Protein AF-A0A5R8QH37-F1 (afdb_monomer)

Secondary structure (DSSP, 8-state):
-HHHHHHHHHHHHHHTTSS-----------------PPPPSSEEHHHHS-SHHHHHHHHHHHTS-TTSEE-HHHHTT--EEE-TTS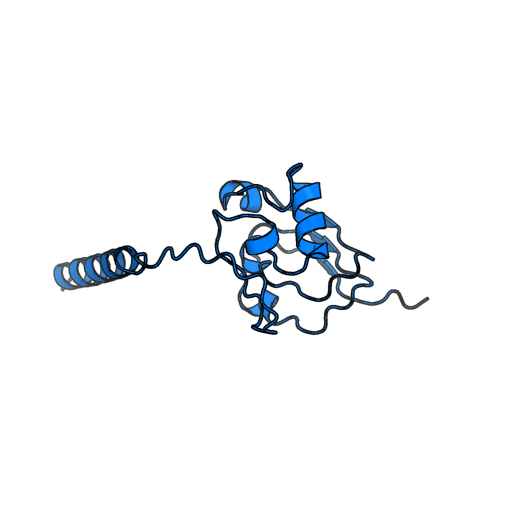-----TTGGG-TT-SEEE-TT------GGGTS---SS--EEE------

Sequence (134 aa):
MMKLFKLLFSIALFAFMIGSTVFIQENRTDIVHAASTSTPPPAAVNEIFPDPNLAAVIAGTLGVSIIDVVTQTQLDGLTDLGASYSNIGSIDGIEYLPNLAYFYLNDNQISDISPLASTSFSNLSYLGFGKATV

pLDDT: mean 78.58, std 20.53, range [40.47, 98.12]

Nearest PDB structures (foldseek):
  4psj-assembly1_A  TM=9.248E-01  e=7.306E-08  synthetic construct
  4r6f-assembly1_A  TM=8.883E-01  e=5.630E-08  synthetic construct
  3bz5-assembly1_A  TM=8.240E-01  e=9.447E-05  unclassified
  4ezg-assembly1_B  TM=9.014E-01  e=1.812E-04  Listeria monocytogenes ATCC 19115
  4l3a-assembly2_B  TM=9.039E-01  e=2.510E-04  Listeria monocytogenes EGD-e

Solvent-accessible surface area (backbone atoms only — not comparable to full-atom values): 7806 Å² total; per-residue (Å²): 116,78,67,60,56,55,50,54,55,52,50,59,58,50,60,68,69,67,73,75,84,75,86,72,90,70,93,70,96,66,97,64,94,59,80,71,65,49,40,77,64,71,33,28,34,44,44,24,19,48,32,68,46,46,9,47,51,52,18,59,73,72,73,52,54,42,76,42,71,44,44,53,74,62,36,52,68,38,38,68,46,84,48,52,68,47,70,29,51,50,53,51,41,53,59,59,38,49,42,30,25,36,40,36,40,28,46,41,58,61,79,65,64,66,51,62,74,80,40,78,55,85,48,55,75,45,78,42,81,47,71,85,81,129

Organism: NCBI:txid2579976

Structure (mmCIF, N/CA/C/O backbone):
data_AF-A0A5R8QH37-F1
#
_entry.id   AF-A0A5R8QH37-F1
#
loop_
_atom_site.group_PDB
_atom_site.id
_atom_site.type_symbol
_atom_site.label_atom_id
_atom_site.label_alt_id
_atom_site.label_comp_id
_atom_site.label_asym_id
_atom_site.label_entity_id
_atom_site.label_seq_id
_atom_site.pdbx_PDB_ins_code
_atom_site.Cartn_x
_atom_site.Cartn_y
_atom_site.Cartn_z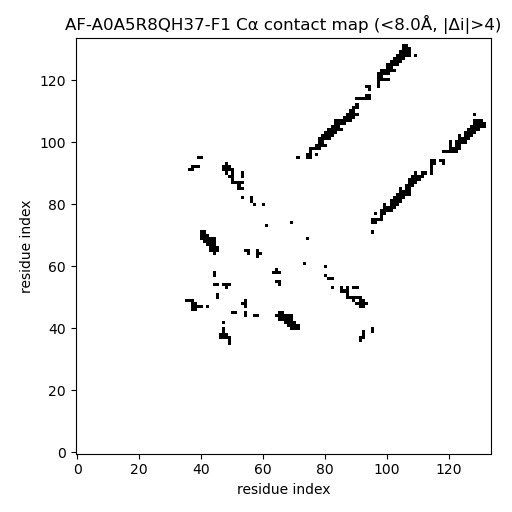
_atom_site.occupancy
_atom_site.B_iso_or_equiv
_atom_site.auth_seq_id
_atom_site.auth_comp_id
_atom_site.auth_asym_id
_atom_site.auth_atom_id
_atom_site.pdbx_PDB_model_num
ATOM 1 N N . MET A 1 1 ? -8.190 16.022 41.511 1.00 55.31 1 MET A N 1
ATOM 2 C CA . MET A 1 1 ? -7.197 15.661 40.471 1.00 55.31 1 MET A CA 1
ATOM 3 C C . MET A 1 1 ? -7.813 15.010 39.226 1.00 55.31 1 MET A C 1
ATOM 5 O O . MET A 1 1 ? -7.472 15.437 38.136 1.00 55.31 1 MET A O 1
ATOM 9 N N . MET A 1 2 ? -8.781 14.085 39.328 1.00 56.94 2 MET A N 1
ATOM 10 C CA . MET A 1 2 ? -9.381 13.408 38.149 1.00 56.94 2 MET A CA 1
ATOM 11 C C . MET A 1 2 ? -10.211 14.289 37.184 1.00 56.94 2 MET A C 1
ATOM 13 O O . MET A 1 2 ? -10.459 13.879 36.055 1.00 56.94 2 MET A O 1
ATOM 17 N N . LYS A 1 3 ? -10.660 15.488 37.590 1.00 48.69 3 LYS A N 1
ATOM 18 C CA . LYS A 1 3 ? -11.443 16.395 36.719 1.00 48.69 3 LYS A CA 1
ATOM 19 C C . LYS A 1 3 ? -10.572 17.216 35.755 1.00 48.69 3 LYS A C 1
ATOM 21 O O . LYS A 1 3 ? -11.010 17.502 34.648 1.00 48.69 3 LYS A O 1
ATOM 26 N N . LEU A 1 4 ? -9.335 17.532 36.147 1.00 48.25 4 LEU A N 1
ATOM 27 C CA . LEU A 1 4 ? -8.389 18.302 35.328 1.00 48.25 4 LEU A CA 1
ATOM 28 C C . LEU A 1 4 ? -7.847 17.464 34.157 1.00 48.25 4 LEU A C 1
ATOM 30 O O . LEU A 1 4 ? -7.696 17.969 33.051 1.00 48.25 4 LEU A O 1
ATOM 34 N N . PHE A 1 5 ? -7.653 16.159 34.382 1.00 51.72 5 PHE A N 1
ATOM 35 C CA . PHE A 1 5 ? -7.181 15.223 33.357 1.00 51.72 5 PHE A CA 1
ATOM 36 C C . PHE A 1 5 ? -8.217 15.004 32.242 1.00 51.72 5 PHE A C 1
ATOM 38 O O . PHE A 1 5 ? -7.857 14.942 31.075 1.00 51.72 5 PHE A O 1
ATOM 45 N N . LYS A 1 6 ? -9.517 14.979 32.578 1.00 44.69 6 LYS A N 1
ATOM 46 C CA . LYS A 1 6 ? -10.606 14.886 31.586 1.00 44.69 6 LYS A CA 1
ATOM 47 C C . LYS A 1 6 ? -10.741 16.152 30.732 1.00 44.69 6 LYS A C 1
ATOM 49 O O . LYS A 1 6 ? -11.075 16.053 29.558 1.00 44.69 6 LYS A O 1
ATOM 54 N N . LEU A 1 7 ? -10.453 17.323 31.305 1.00 43.31 7 LEU A N 1
ATOM 55 C CA . LEU A 1 7 ? -10.486 18.598 30.586 1.00 43.31 7 LEU A CA 1
ATOM 56 C C . LEU A 1 7 ? -9.298 18.733 29.619 1.00 43.31 7 LEU A C 1
ATOM 58 O O . LEU A 1 7 ? -9.495 19.108 28.470 1.00 43.31 7 LEU A O 1
ATOM 62 N N . LEU A 1 8 ? -8.091 18.349 30.051 1.00 51.81 8 LEU A N 1
ATOM 63 C CA . LEU A 1 8 ? -6.900 18.310 29.190 1.00 51.81 8 LEU A CA 1
ATOM 64 C C . LEU A 1 8 ? -7.060 17.308 28.037 1.00 51.81 8 LEU A C 1
ATOM 66 O O . LEU A 1 8 ? -6.728 17.631 26.900 1.00 51.81 8 LEU A O 1
ATOM 70 N N . PHE A 1 9 ? -7.647 16.136 28.306 1.00 53.91 9 PHE A N 1
ATOM 71 C CA . PHE A 1 9 ? -7.926 15.138 27.270 1.00 53.91 9 PHE A CA 1
ATOM 72 C C . PHE A 1 9 ? -8.996 15.616 26.269 1.00 53.91 9 PHE A C 1
ATOM 74 O O . PHE A 1 9 ? -8.904 15.332 25.081 1.00 53.91 9 PHE A O 1
ATOM 81 N N . SER A 1 10 ? -9.976 16.408 26.722 1.00 53.38 10 SER A N 1
ATOM 82 C CA . SER A 1 10 ? -11.009 16.991 25.853 1.00 53.38 10 SER A CA 1
ATOM 83 C C . SER A 1 10 ? -10.492 18.144 24.987 1.00 53.38 10 SER A C 1
ATOM 85 O O . SER A 1 10 ? -10.957 18.305 23.863 1.00 53.38 10 SER A O 1
ATOM 87 N N . ILE A 1 11 ? -9.545 18.946 25.487 1.00 53.12 11 ILE A N 1
ATOM 88 C CA . ILE A 1 11 ? -8.922 20.037 24.719 1.00 53.12 11 ILE A CA 1
ATOM 89 C C . ILE A 1 11 ? -7.983 19.464 23.647 1.00 53.12 11 ILE A C 1
ATOM 91 O O . ILE A 1 11 ? -7.989 19.949 22.518 1.00 53.12 11 ILE A O 1
ATOM 95 N N . ALA A 1 12 ? -7.250 18.387 23.957 1.00 49.28 12 ALA A N 1
ATOM 96 C CA . ALA A 1 12 ? -6.430 17.672 22.975 1.00 49.28 12 ALA A CA 1
ATOM 97 C C . ALA A 1 12 ? -7.274 17.066 21.836 1.00 49.28 12 ALA A C 1
ATOM 99 O O . ALA A 1 12 ? -6.864 17.107 20.680 1.00 49.28 12 ALA A O 1
ATOM 100 N N . LEU A 1 13 ? -8.487 16.587 22.140 1.00 51.84 13 LEU A N 1
ATOM 101 C CA . LEU A 1 13 ? -9.415 16.063 21.132 1.00 51.84 13 LEU A CA 1
ATOM 102 C C . LEU A 1 13 ? -10.010 17.168 20.236 1.00 51.84 13 LEU A C 1
ATOM 104 O O . LEU A 1 13 ? -10.320 16.922 19.074 1.00 51.84 13 LEU A O 1
ATOM 108 N N . PHE A 1 14 ? -10.146 18.394 20.752 1.00 48.41 14 PHE A N 1
ATOM 109 C CA . PHE A 1 14 ? -10.684 19.532 19.997 1.00 48.41 14 PHE A CA 1
ATOM 110 C C . PHE A 1 14 ? -9.616 20.229 19.136 1.00 48.41 14 PHE A C 1
ATOM 112 O O . PHE A 1 14 ? -9.927 20.718 18.053 1.00 48.41 14 PHE A O 1
ATOM 119 N N . ALA A 1 15 ? -8.344 20.201 19.550 1.00 47.03 15 ALA A N 1
ATOM 120 C CA . ALA A 1 15 ? -7.221 20.667 18.729 1.00 47.03 15 ALA A CA 1
ATOM 121 C C . ALA A 1 15 ? -7.003 19.809 17.467 1.00 47.03 15 ALA A C 1
ATOM 123 O O . ALA A 1 15 ? -6.467 20.303 16.479 1.00 47.03 15 ALA A O 1
ATOM 124 N N . PHE A 1 16 ? -7.483 18.561 17.467 1.00 49.97 16 PHE A N 1
ATOM 125 C CA . PHE A 1 16 ? -7.472 17.692 16.289 1.00 49.97 16 PHE A CA 1
ATOM 126 C C . PHE A 1 16 ? -8.563 18.058 15.260 1.00 49.97 16 PHE A C 1
ATOM 128 O O . PHE A 1 16 ? -8.420 17.756 14.083 1.00 49.97 16 PHE A O 1
ATOM 135 N N . MET A 1 17 ? -9.624 18.766 15.673 1.00 46.56 17 MET A N 1
ATOM 136 C CA . MET A 1 17 ? -10.761 19.127 14.808 1.00 46.56 17 MET A CA 1
ATOM 137 C C . MET A 1 17 ? -10.646 20.511 14.145 1.00 46.56 17 MET A C 1
ATOM 139 O O . MET A 1 17 ? -11.419 20.819 13.243 1.00 46.56 17 MET A O 1
ATOM 143 N N . ILE A 1 18 ? -9.700 21.361 14.567 1.00 52.38 18 ILE A N 1
ATOM 144 C CA . ILE A 1 18 ? -9.508 22.717 14.002 1.00 52.38 18 ILE A CA 1
ATOM 145 C C . ILE A 1 18 ? -8.332 22.757 13.000 1.00 52.38 18 ILE A C 1
ATOM 147 O O . ILE A 1 18 ? -8.161 23.730 12.273 1.00 52.38 18 ILE A O 1
ATOM 151 N N . GLY A 1 19 ? -7.555 21.676 12.878 1.00 44.53 19 GLY A N 1
ATOM 152 C CA . GLY A 1 19 ? -6.461 21.567 11.903 1.00 44.53 19 GLY A CA 1
ATOM 153 C C . GLY A 1 19 ? -6.890 21.335 10.446 1.00 44.53 19 GLY A C 1
ATOM 154 O O . GLY A 1 19 ? -6.026 21.207 9.586 1.00 44.53 19 GLY A O 1
ATOM 155 N N . SER A 1 20 ? -8.192 21.273 10.147 1.00 48.78 20 SER A N 1
ATOM 156 C CA . SER A 1 20 ? -8.715 20.834 8.840 1.00 48.78 20 SER A CA 1
ATOM 157 C C . SER A 1 20 ? -9.331 21.952 7.994 1.00 48.78 20 SER A C 1
ATOM 159 O O . SER A 1 20 ? -10.250 21.701 7.219 1.00 48.78 20 SER A O 1
ATOM 161 N N . THR A 1 21 ? -8.858 23.194 8.102 1.00 44.56 21 THR A N 1
ATOM 162 C CA . THR A 1 21 ? -9.232 24.240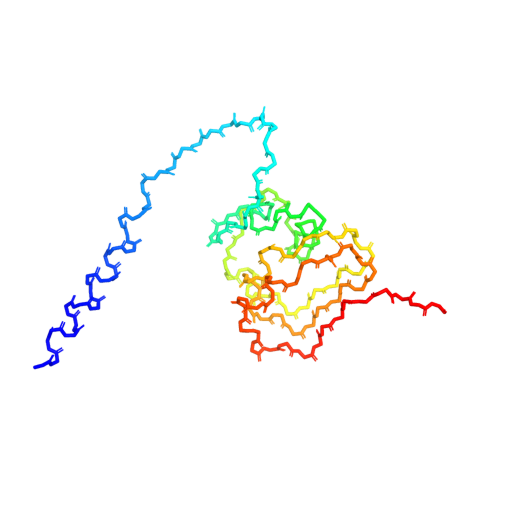 7.133 1.00 44.56 21 THR A CA 1
ATOM 163 C C . THR A 1 21 ? -8.051 24.663 6.280 1.00 44.56 21 THR A C 1
ATOM 165 O O . THR A 1 21 ? -7.610 25.799 6.396 1.00 44.56 21 THR A O 1
ATOM 168 N N . VAL A 1 22 ? -7.583 23.772 5.401 1.00 44.44 22 VAL A N 1
ATOM 169 C CA . VAL A 1 22 ? -7.018 24.136 4.088 1.00 44.44 22 VAL A CA 1
ATOM 170 C C . VAL A 1 22 ? -7.274 22.976 3.109 1.00 44.44 22 VAL A C 1
ATOM 172 O O . VAL A 1 22 ? -6.380 22.204 2.792 1.00 44.44 22 VAL A O 1
ATOM 175 N N . PHE A 1 23 ? -8.508 22.841 2.614 1.00 47.00 23 PHE A N 1
ATOM 176 C CA . PHE A 1 23 ? -8.727 22.198 1.314 1.00 47.00 23 PHE A CA 1
ATOM 177 C C . PHE A 1 23 ? -8.507 23.269 0.247 1.00 47.00 23 PHE A C 1
ATOM 179 O O . PHE A 1 23 ? -9.432 23.986 -0.134 1.00 47.00 23 PHE A O 1
ATOM 186 N N . ILE A 1 24 ? -7.259 23.423 -0.191 1.00 46.34 24 ILE A N 1
ATOM 187 C CA . ILE A 1 24 ? -6.960 24.096 -1.453 1.00 46.34 24 ILE A CA 1
ATOM 188 C C . ILE A 1 24 ? -6.809 22.982 -2.483 1.00 46.34 24 ILE A C 1
ATOM 190 O O . ILE A 1 24 ? -5.774 22.328 -2.570 1.00 46.34 24 ILE A O 1
ATOM 194 N N . GLN A 1 25 ? -7.877 22.763 -3.248 1.00 45.94 25 GLN A N 1
ATOM 195 C CA . GLN A 1 25 ? -7.802 22.101 -4.544 1.00 45.94 25 GLN A CA 1
ATOM 196 C C . GLN A 1 25 ? -6.972 23.011 -5.462 1.00 45.94 25 GLN A C 1
ATOM 198 O O . GLN A 1 25 ? -7.510 23.926 -6.083 1.00 45.94 25 GLN A O 1
ATOM 203 N N . GLU A 1 26 ? -5.663 22.788 -5.538 1.00 40.47 26 GLU A N 1
ATOM 204 C CA . GLU A 1 26 ? -4.818 23.375 -6.576 1.00 40.47 26 GLU A CA 1
ATOM 205 C C . GLU A 1 26 ? -4.364 22.279 -7.533 1.00 40.47 26 GLU A C 1
ATOM 207 O O . GLU A 1 26 ? -3.479 21.476 -7.251 1.00 40.47 26 GLU A O 1
ATOM 212 N N . ASN A 1 27 ? -5.000 22.273 -8.701 1.00 49.00 27 ASN A N 1
ATOM 213 C CA . ASN A 1 27 ? -4.568 21.552 -9.885 1.00 49.00 27 ASN A CA 1
ATOM 214 C C . ASN A 1 27 ? -3.203 22.102 -10.346 1.00 49.00 27 ASN A C 1
ATOM 216 O O . ASN A 1 27 ? -3.155 23.003 -11.183 1.00 49.00 27 ASN A O 1
ATOM 220 N N . ARG A 1 28 ? -2.101 21.596 -9.779 1.00 56.00 28 ARG A N 1
ATOM 221 C CA . ARG A 1 28 ? -0.736 21.915 -10.216 1.00 56.00 28 ARG A CA 1
ATOM 222 C C . ARG A 1 28 ? -0.129 20.753 -10.987 1.00 56.00 28 ARG A C 1
ATOM 224 O O . ARG A 1 28 ? 0.487 19.856 -10.424 1.00 56.00 28 ARG A O 1
ATOM 231 N N . THR A 1 29 ? -0.232 20.823 -12.307 1.00 43.06 29 THR A N 1
ATOM 232 C CA . THR A 1 29 ? 0.770 20.232 -13.195 1.00 43.06 29 THR A CA 1
ATOM 233 C C . THR A 1 29 ? 1.999 21.142 -13.203 1.00 43.06 29 THR A C 1
ATOM 235 O O . THR A 1 29 ? 2.180 21.880 -14.159 1.00 43.06 29 THR A O 1
ATOM 238 N N . ASP A 1 30 ? 2.806 21.131 -12.140 1.00 45.75 30 ASP A N 1
ATOM 239 C CA . ASP A 1 30 ? 4.094 21.835 -12.101 1.00 45.75 30 ASP A CA 1
ATOM 240 C C . ASP A 1 30 ? 5.112 21.055 -11.250 1.00 45.75 30 ASP A C 1
ATOM 242 O O . ASP A 1 30 ? 5.101 21.077 -10.023 1.00 45.75 30 ASP A O 1
ATOM 246 N N . ILE A 1 31 ? 5.988 20.345 -11.962 1.00 57.56 31 ILE A N 1
ATOM 247 C CA . ILE A 1 31 ? 7.371 19.954 -11.642 1.00 57.56 31 ILE A CA 1
ATOM 248 C C . ILE A 1 31 ? 8.017 20.563 -10.378 1.00 57.56 31 ILE A C 1
ATOM 250 O O . ILE A 1 31 ? 8.885 21.428 -10.452 1.00 57.56 31 ILE A O 1
ATOM 254 N N . VAL A 1 32 ? 7.739 20.006 -9.204 1.00 41.81 32 VAL A N 1
ATOM 255 C CA . VAL A 1 32 ? 8.695 20.049 -8.093 1.00 41.81 32 VAL A CA 1
ATOM 256 C C . VAL A 1 32 ? 8.824 18.667 -7.491 1.00 41.81 32 VAL A C 1
ATOM 258 O O . VAL A 1 32 ? 7.845 18.017 -7.149 1.00 41.81 32 VAL A O 1
ATOM 261 N N . HIS A 1 33 ? 10.075 18.244 -7.358 1.00 43.19 33 HIS A N 1
ATOM 262 C CA . HIS A 1 33 ? 10.541 17.084 -6.609 1.00 43.19 33 HIS A CA 1
ATOM 263 C C . HIS A 1 33 ? 10.330 17.312 -5.095 1.00 43.19 33 HIS A C 1
ATOM 265 O O . HIS A 1 33 ? 11.255 17.197 -4.295 1.00 43.19 33 HIS A O 1
ATOM 271 N N . ALA A 1 34 ? 9.129 17.749 -4.706 1.00 41.56 34 ALA A N 1
ATOM 272 C CA . ALA A 1 34 ? 8.659 17.672 -3.339 1.00 41.56 34 ALA A CA 1
ATOM 273 C C . ALA A 1 34 ? 8.438 16.185 -3.075 1.00 41.56 34 ALA A C 1
ATOM 275 O O . ALA A 1 34 ? 7.792 15.526 -3.886 1.00 41.56 34 ALA A O 1
ATOM 276 N N . ALA A 1 35 ? 9.031 15.654 -2.006 1.00 45.34 35 ALA A N 1
ATOM 277 C CA . ALA A 1 35 ? 8.774 14.290 -1.572 1.00 45.34 35 ALA A CA 1
ATOM 278 C C . ALA A 1 35 ? 7.257 14.078 -1.576 1.00 45.34 35 ALA A C 1
ATOM 280 O O . ALA A 1 35 ? 6.542 14.772 -0.852 1.00 45.34 35 ALA A O 1
ATOM 281 N N . SER A 1 36 ? 6.770 13.219 -2.469 1.00 60.38 36 SER A N 1
ATOM 282 C CA . SER A 1 36 ? 5.364 12.858 -2.539 1.00 60.38 36 SER A CA 1
ATOM 283 C C . SER A 1 36 ? 5.079 12.077 -1.266 1.00 60.38 36 SER A C 1
ATOM 285 O O . SER A 1 36 ? 5.332 10.883 -1.202 1.00 60.38 36 SER A O 1
ATOM 287 N N . THR A 1 37 ? 4.703 12.776 -0.202 1.00 80.06 37 THR A N 1
ATOM 288 C CA . THR A 1 37 ? 4.420 12.165 1.093 1.00 80.06 37 THR A CA 1
ATOM 289 C C . THR A 1 37 ? 3.086 11.443 1.025 1.00 80.06 37 THR A C 1
ATOM 291 O O . THR A 1 37 ? 2.154 11.941 0.390 1.00 80.06 37 THR A O 1
ATOM 294 N N . SER A 1 38 ? 2.982 10.304 1.706 1.00 87.88 38 SER A N 1
ATOM 295 C CA . SER A 1 38 ? 1.728 9.567 1.837 1.00 87.88 38 SER A CA 1
ATOM 296 C C . SER A 1 38 ? 0.632 10.447 2.458 1.00 87.88 38 SER A C 1
ATOM 298 O O . SER A 1 38 ? 0.870 11.230 3.382 1.00 87.88 38 SER A O 1
ATOM 300 N N . THR A 1 39 ? -0.589 10.331 1.940 1.00 92.56 39 THR A N 1
ATOM 301 C CA . THR A 1 39 ? -1.781 10.992 2.490 1.00 92.56 39 THR A CA 1
ATOM 302 C C . THR A 1 39 ? -2.574 9.993 3.339 1.00 92.56 39 THR A C 1
ATOM 304 O O . THR A 1 39 ? -2.826 8.885 2.867 1.00 92.56 39 THR A O 1
ATOM 307 N N . PRO A 1 40 ? -3.004 10.337 4.569 1.00 94.94 40 PRO A N 1
ATOM 308 C CA . PRO A 1 40 ? -3.813 9.430 5.377 1.00 94.94 40 PRO A CA 1
ATOM 309 C C . PRO A 1 40 ? -5.171 9.110 4.724 1.00 94.94 40 PRO A C 1
ATOM 311 O O . PRO A 1 40 ? -5.826 10.024 4.216 1.00 94.94 40 PRO A O 1
ATOM 314 N N . PRO A 1 41 ? -5.656 7.855 4.784 1.00 94.00 41 PRO A N 1
ATOM 315 C CA . PRO A 1 41 ? -7.000 7.512 4.336 1.00 94.00 41 PRO A CA 1
ATOM 316 C C . PRO A 1 41 ? -8.082 8.174 5.223 1.00 94.00 41 PRO A C 1
ATOM 318 O O . PRO A 1 41 ? -7.887 8.320 6.434 1.00 94.00 41 PRO A O 1
ATOM 321 N N . PRO A 1 42 ? -9.267 8.511 4.674 1.00 97.69 42 PRO A N 1
ATOM 322 C CA . PRO A 1 42 ? -9.704 8.212 3.314 1.00 97.69 42 PRO A CA 1
ATOM 323 C C . PRO A 1 42 ? -9.147 9.188 2.269 1.00 97.69 42 PRO A C 1
ATOM 325 O O . PRO A 1 42 ? -9.310 10.398 2.399 1.00 97.69 42 PRO A O 1
ATOM 328 N N . ALA A 1 43 ? -8.542 8.642 1.216 1.00 95.94 43 ALA A N 1
ATOM 329 C CA . ALA A 1 43 ? -7.941 9.375 0.098 1.00 95.94 43 ALA A CA 1
ATOM 330 C C . ALA A 1 43 ? -7.823 8.450 -1.129 1.00 95.94 43 ALA A C 1
ATOM 332 O O . ALA A 1 43 ? -8.129 7.254 -1.027 1.00 95.94 43 ALA A O 1
ATOM 333 N N . ALA A 1 44 ? -7.429 8.982 -2.289 1.00 97.38 44 ALA A N 1
ATOM 334 C CA . ALA A 1 44 ? -7.201 8.147 -3.468 1.00 97.38 44 ALA A CA 1
ATOM 335 C C . ALA A 1 44 ? -5.999 7.211 -3.259 1.00 97.38 44 ALA A C 1
ATOM 337 O O . ALA A 1 44 ? -5.043 7.560 -2.565 1.00 97.38 44 ALA A O 1
ATOM 338 N N . VAL A 1 45 ? -6.009 6.020 -3.866 1.00 96.88 45 VAL A N 1
ATOM 339 C CA . VAL A 1 45 ? -4.917 5.041 -3.686 1.00 96.88 45 VAL A CA 1
ATOM 340 C C . VAL A 1 45 ? -3.547 5.637 -4.049 1.00 96.88 45 VAL A C 1
ATOM 342 O O . VAL A 1 45 ? -2.590 5.434 -3.313 1.00 96.88 45 VAL A O 1
ATOM 345 N N . ASN A 1 46 ? -3.440 6.412 -5.130 1.00 96.44 46 ASN A N 1
ATOM 346 C CA . ASN A 1 46 ? -2.192 7.069 -5.542 1.00 96.44 46 ASN A CA 1
ATOM 347 C C . ASN A 1 46 ? -1.763 8.257 -4.657 1.00 96.44 46 ASN A C 1
ATOM 349 O O . ASN A 1 46 ? -0.638 8.732 -4.787 1.00 96.44 46 ASN A O 1
ATOM 353 N N . GLU A 1 47 ? -2.640 8.752 -3.785 1.00 96.06 47 GLU A N 1
ATOM 354 C CA . GLU A 1 47 ? -2.309 9.762 -2.773 1.00 96.06 47 GLU A CA 1
ATOM 355 C C . GLU A 1 47 ? -1.829 9.097 -1.478 1.00 96.06 47 GLU A C 1
ATOM 357 O O . GLU A 1 47 ? -0.940 9.616 -0.803 1.00 96.06 47 GLU A O 1
ATOM 362 N N . ILE A 1 48 ? -2.401 7.935 -1.137 1.00 95.94 48 ILE A N 1
ATOM 363 C CA . ILE A 1 48 ? -2.000 7.130 0.026 1.00 95.94 48 ILE A CA 1
ATOM 364 C C . ILE A 1 48 ? -0.661 6.436 -0.239 1.00 95.94 48 ILE A C 1
ATOM 366 O O . ILE A 1 48 ? 0.196 6.424 0.640 1.00 95.94 48 ILE A O 1
ATOM 370 N N . PHE A 1 49 ? -0.472 5.904 -1.450 1.00 96.50 49 PHE A N 1
ATOM 371 C CA . PHE A 1 49 ? 0.732 5.210 -1.909 1.00 96.50 49 PHE A CA 1
ATOM 372 C C . PHE A 1 49 ? 1.338 5.986 -3.090 1.00 96.50 49 PHE A C 1
ATOM 374 O O . PHE A 1 49 ? 0.946 5.765 -4.235 1.00 96.50 49 PHE A O 1
ATOM 381 N N . PRO A 1 50 ? 2.272 6.919 -2.850 1.00 95.75 50 PRO A N 1
ATOM 382 C CA . PRO A 1 50 ? 2.764 7.818 -3.896 1.00 95.75 50 PRO A CA 1
ATOM 383 C C . PRO A 1 50 ? 3.652 7.145 -4.952 1.00 95.75 50 PRO A C 1
ATOM 385 O O . PRO A 1 50 ? 3.816 7.680 -6.051 1.00 95.75 50 PRO A O 1
ATOM 388 N N . ASP A 1 51 ? 4.228 5.975 -4.647 1.00 96.19 51 ASP A N 1
ATOM 389 C CA . ASP A 1 51 ? 4.894 5.146 -5.651 1.00 96.19 51 ASP A CA 1
ATOM 390 C C . ASP A 1 51 ? 3.835 4.549 -6.599 1.00 96.19 51 ASP A C 1
ATOM 392 O O . ASP A 1 51 ? 2.966 3.793 -6.154 1.00 96.19 51 ASP A O 1
ATOM 396 N N . PRO A 1 52 ? 3.877 4.853 -7.909 1.00 96.19 52 PRO A N 1
ATOM 397 C CA . PRO A 1 52 ? 2.830 4.442 -8.840 1.00 96.19 52 PRO A CA 1
ATOM 398 C C . PRO A 1 52 ? 2.729 2.920 -8.997 1.00 96.19 52 PRO A C 1
ATOM 400 O O . PRO A 1 52 ? 1.647 2.412 -9.294 1.00 96.19 52 PRO A O 1
ATOM 403 N N . ASN A 1 53 ? 3.827 2.186 -8.793 1.00 97.56 53 ASN A N 1
ATOM 404 C CA . ASN A 1 53 ? 3.817 0.731 -8.870 1.00 97.56 53 ASN A CA 1
ATOM 405 C C . ASN A 1 53 ? 3.216 0.132 -7.598 1.00 97.56 53 ASN A C 1
ATOM 407 O O . ASN A 1 53 ? 2.400 -0.782 -7.691 1.00 97.56 53 ASN A O 1
ATOM 411 N N . LEU A 1 54 ? 3.536 0.682 -6.422 1.00 96.75 54 LEU A N 1
ATOM 412 C CA . LEU A 1 54 ? 2.876 0.286 -5.177 1.00 96.75 54 LEU A CA 1
ATOM 413 C C . LEU A 1 54 ? 1.374 0.592 -5.227 1.00 96.75 54 LEU A C 1
ATOM 415 O O . LEU A 1 54 ? 0.568 -0.291 -4.935 1.00 96.75 54 LEU A O 1
ATOM 419 N N . ALA A 1 55 ? 0.987 1.790 -5.677 1.00 97.88 55 ALA A N 1
ATOM 420 C CA . ALA A 1 55 ? -0.414 2.162 -5.863 1.00 97.88 55 ALA A CA 1
ATOM 421 C C . ALA A 1 55 ? -1.145 1.180 -6.783 1.00 97.88 55 ALA A C 1
ATOM 423 O O . ALA A 1 55 ? -2.249 0.741 -6.465 1.00 97.88 55 ALA A O 1
ATOM 424 N N . ALA A 1 56 ? -0.526 0.800 -7.906 1.00 98.00 56 ALA A N 1
ATOM 425 C CA . ALA A 1 56 ? -1.101 -0.161 -8.840 1.00 98.00 56 ALA A CA 1
ATOM 426 C C . ALA A 1 56 ? -1.285 -1.551 -8.210 1.00 98.00 56 ALA A C 1
ATOM 428 O O . ALA A 1 56 ? -2.330 -2.172 -8.408 1.00 98.00 56 ALA A O 1
ATOM 429 N N . VAL A 1 57 ? -0.313 -2.027 -7.421 1.00 97.88 57 VAL A N 1
ATOM 430 C CA . VAL A 1 57 ? -0.430 -3.306 -6.704 1.00 97.88 57 VAL A CA 1
ATOM 431 C C . VAL A 1 57 ? -1.561 -3.253 -5.671 1.00 97.88 57 VAL A C 1
ATOM 433 O O . VAL A 1 57 ? -2.384 -4.170 -5.622 1.00 97.88 57 VAL A O 1
ATOM 436 N N . ILE A 1 58 ? -1.654 -2.184 -4.875 1.00 98.00 58 ILE A N 1
ATOM 437 C CA . ILE A 1 58 ? -2.716 -2.026 -3.870 1.00 98.00 58 ILE A CA 1
ATOM 438 C C . ILE A 1 58 ? -4.091 -1.938 -4.534 1.00 98.00 58 ILE A C 1
ATOM 440 O O . ILE A 1 58 ? -5.008 -2.665 -4.150 1.00 98.00 58 ILE A O 1
ATOM 444 N N . ALA A 1 59 ? -4.228 -1.101 -5.563 1.00 98.12 59 ALA A N 1
ATOM 445 C CA . ALA A 1 59 ? -5.466 -0.945 -6.316 1.00 98.12 59 ALA A CA 1
ATOM 446 C C . ALA A 1 59 ? -5.916 -2.281 -6.930 1.00 98.12 59 ALA A C 1
ATOM 448 O O . ALA A 1 59 ? -7.071 -2.681 -6.774 1.00 98.12 59 ALA A O 1
ATOM 449 N N . GLY A 1 60 ? -4.985 -3.026 -7.537 1.00 97.81 60 GLY A N 1
ATOM 450 C CA . GLY A 1 60 ? -5.241 -4.363 -8.071 1.00 97.81 60 GLY A CA 1
ATOM 451 C C . GLY A 1 60 ? -5.670 -5.369 -7.000 1.00 97.81 60 GLY A C 1
ATOM 452 O O . GLY A 1 60 ? -6.579 -6.161 -7.239 1.00 97.81 60 GLY A O 1
ATOM 453 N N . THR A 1 61 ? -5.076 -5.301 -5.807 1.00 96.81 61 THR A N 1
ATOM 454 C CA . THR A 1 61 ? -5.425 -6.175 -4.673 1.00 96.81 61 THR A CA 1
ATOM 455 C C . THR A 1 61 ? -6.823 -5.870 -4.127 1.00 96.81 61 THR A C 1
ATOM 457 O O . THR A 1 61 ? -7.567 -6.785 -3.782 1.00 96.81 61 THR A O 1
ATOM 460 N N . LEU A 1 62 ? -7.213 -4.594 -4.089 1.00 96.94 62 LEU A N 1
ATOM 461 C CA . LEU A 1 62 ? -8.539 -4.154 -3.645 1.00 96.94 62 LEU A CA 1
ATOM 462 C C . LEU A 1 62 ? -9.623 -4.276 -4.731 1.00 96.94 62 LEU A C 1
ATOM 464 O O . LEU A 1 62 ? -10.808 -4.172 -4.418 1.00 96.94 62 LEU A O 1
ATOM 468 N N . GLY A 1 63 ? -9.240 -4.476 -5.996 1.00 97.88 63 GLY A N 1
ATOM 469 C CA . GLY A 1 63 ? -10.165 -4.488 -7.132 1.00 97.88 63 GLY A CA 1
ATOM 470 C C . GLY A 1 63 ? -10.724 -3.103 -7.478 1.00 97.88 63 GLY A C 1
ATOM 471 O O . GLY A 1 63 ? -11.875 -2.997 -7.900 1.00 97.88 63 GLY A O 1
ATOM 472 N N . VAL A 1 64 ? -9.926 -2.051 -7.280 1.00 97.81 64 VAL A N 1
ATOM 473 C CA . VAL A 1 64 ? -10.290 -0.639 -7.505 1.00 97.81 64 VAL A CA 1
ATOM 474 C C . VAL A 1 64 ? -9.288 0.045 -8.442 1.00 97.81 64 VAL A C 1
ATOM 476 O O . VAL A 1 64 ? -8.271 -0.538 -8.818 1.00 97.81 64 VAL A O 1
ATOM 479 N N . SER A 1 65 ? -9.572 1.278 -8.853 1.00 97.88 65 SER A N 1
ATOM 480 C CA . SER A 1 65 ? -8.652 2.132 -9.609 1.00 97.88 65 SER A CA 1
ATOM 481 C C . SER A 1 65 ? -7.698 2.893 -8.686 1.00 97.88 65 SER A C 1
ATOM 483 O O . SER A 1 65 ? -8.014 3.179 -7.535 1.00 97.88 65 SER A O 1
ATOM 485 N N . ILE A 1 66 ? -6.544 3.311 -9.215 1.00 95.31 66 ILE A N 1
ATOM 486 C CA . ILE A 1 66 ? -5.562 4.103 -8.457 1.00 95.31 66 ILE A CA 1
ATOM 487 C C . ILE A 1 66 ? -6.081 5.490 -8.034 1.00 95.31 66 ILE A C 1
ATOM 489 O O . ILE A 1 66 ? -5.517 6.095 -7.131 1.00 95.31 66 ILE A O 1
ATOM 493 N N . ILE A 1 67 ? -7.137 5.993 -8.680 1.00 96.69 67 ILE A N 1
ATOM 494 C CA . ILE A 1 67 ? -7.783 7.275 -8.345 1.00 96.69 67 ILE A CA 1
ATOM 495 C C . ILE A 1 67 ? -9.031 7.105 -7.468 1.00 96.69 67 ILE A C 1
ATOM 497 O O . ILE A 1 67 ? -9.665 8.099 -7.114 1.00 96.69 67 ILE A O 1
ATOM 501 N N . ASP A 1 68 ? -9.415 5.867 -7.145 1.00 97.00 68 ASP A N 1
ATOM 502 C CA . ASP A 1 68 ? -10.575 5.623 -6.295 1.00 97.00 68 ASP A CA 1
ATOM 503 C C . ASP A 1 68 ? -10.222 5.917 -4.839 1.00 97.00 68 ASP A C 1
ATOM 505 O O . ASP A 1 68 ? -9.152 5.548 -4.349 1.00 97.00 68 ASP A O 1
ATOM 509 N N . VAL A 1 69 ? -11.148 6.571 -4.136 1.00 97.44 69 VAL A N 1
ATOM 510 C CA . VAL A 1 69 ? -11.005 6.846 -2.706 1.00 97.44 69 VAL A CA 1
ATOM 511 C C . VAL A 1 69 ? -11.224 5.559 -1.922 1.00 97.44 69 VAL A C 1
ATOM 513 O O . VAL A 1 69 ? -12.285 4.938 -2.019 1.00 97.44 69 VAL A O 1
ATOM 516 N N . VAL A 1 70 ? -10.241 5.192 -1.104 1.00 97.00 70 VAL A N 1
ATOM 517 C CA . VAL A 1 70 ? -10.304 4.023 -0.222 1.00 97.00 70 VAL A CA 1
ATOM 518 C C . VAL A 1 70 ? -10.217 4.441 1.240 1.00 97.00 70 VAL A C 1
ATOM 520 O O . VAL A 1 70 ? -9.598 5.439 1.598 1.00 97.00 70 VAL A O 1
ATOM 523 N N . THR A 1 71 ? -10.883 3.680 2.099 1.00 98.06 71 THR A N 1
ATOM 524 C CA . THR A 1 71 ? -10.970 3.916 3.545 1.00 98.06 71 THR A CA 1
ATOM 525 C C . THR A 1 71 ? -9.974 3.053 4.315 1.00 98.06 71 THR A C 1
ATOM 527 O O . THR A 1 71 ? -9.574 1.991 3.837 1.00 98.06 71 THR A O 1
ATOM 530 N N . GLN A 1 72 ? -9.649 3.439 5.556 1.00 97.56 72 GLN A N 1
ATOM 531 C CA . GLN A 1 72 ? -8.819 2.605 6.436 1.00 97.56 72 GLN A CA 1
ATOM 532 C C . GLN A 1 72 ? -9.419 1.201 6.618 1.00 97.56 72 GLN A C 1
ATOM 534 O O . GLN A 1 72 ? -8.688 0.229 6.571 1.00 97.56 72 GLN A O 1
ATOM 539 N N . THR A 1 73 ? -10.747 1.061 6.706 1.00 96.50 73 THR A N 1
ATOM 540 C CA . THR A 1 73 ? -11.405 -0.255 6.820 1.00 96.50 73 THR A CA 1
ATOM 541 C C . THR A 1 73 ? -11.156 -1.163 5.612 1.00 96.50 73 THR A C 1
ATOM 543 O O . THR A 1 73 ? -11.077 -2.377 5.772 1.00 96.50 73 THR A O 1
ATOM 546 N N . GLN A 1 74 ? -11.028 -0.604 4.405 1.00 97.25 74 GLN A N 1
ATOM 547 C CA . GLN A 1 74 ? -10.657 -1.387 3.222 1.00 97.25 74 GLN A CA 1
ATOM 548 C C . GLN A 1 74 ? -9.186 -1.812 3.282 1.00 97.25 74 GLN A C 1
ATOM 550 O O . GLN A 1 74 ? -8.877 -2.962 2.983 1.00 97.25 74 GLN A O 1
ATOM 555 N N . LEU A 1 75 ? -8.299 -0.911 3.713 1.00 97.00 75 LEU A N 1
ATOM 556 C CA . LEU A 1 75 ? -6.870 -1.194 3.878 1.00 97.00 75 LEU A CA 1
ATOM 557 C C . LEU A 1 75 ? -6.593 -2.206 5.000 1.00 97.00 75 LEU A C 1
ATOM 559 O O . LEU A 1 75 ? -5.759 -3.090 4.838 1.00 97.00 75 LEU A O 1
ATOM 563 N N . ASP A 1 76 ? -7.354 -2.143 6.094 1.00 95.00 76 ASP A N 1
ATOM 564 C CA . ASP A 1 76 ? -7.304 -3.088 7.214 1.00 95.00 76 ASP A CA 1
ATOM 565 C C . ASP A 1 76 ? -7.641 -4.523 6.783 1.00 95.00 76 ASP A C 1
ATOM 567 O O . ASP A 1 76 ? -7.266 -5.471 7.473 1.00 95.00 76 ASP A O 1
ATOM 571 N N . GLY A 1 77 ? -8.353 -4.688 5.663 1.00 94.94 77 GLY A N 1
ATOM 572 C CA . GLY A 1 77 ? -8.675 -5.989 5.082 1.00 94.94 77 GLY A CA 1
ATOM 573 C C . GLY A 1 77 ? -7.502 -6.663 4.365 1.00 94.94 77 GLY A C 1
ATOM 574 O O . GLY A 1 77 ? -7.600 -7.847 4.049 1.00 94.94 77 GLY A O 1
ATOM 575 N N . LEU A 1 78 ? -6.403 -5.947 4.106 1.00 95.69 78 LEU A N 1
ATOM 576 C CA . LEU A 1 78 ? -5.225 -6.505 3.447 1.00 95.69 78 LEU A CA 1
ATOM 577 C C . LEU A 1 78 ? -4.327 -7.229 4.457 1.00 95.69 78 LEU A C 1
ATOM 579 O O . LEU A 1 78 ? -3.694 -6.610 5.311 1.00 95.69 78 LEU A O 1
ATOM 583 N N . THR A 1 79 ? -4.244 -8.554 4.327 1.00 94.75 79 THR A N 1
ATOM 584 C CA . THR A 1 79 ? -3.355 -9.421 5.125 1.00 94.75 79 THR A CA 1
ATOM 585 C C . THR A 1 79 ? -2.143 -9.914 4.341 1.00 94.75 79 THR A C 1
ATOM 587 O O . THR A 1 79 ? -1.122 -10.267 4.929 1.00 94.75 79 THR A O 1
ATOM 590 N N . ASP A 1 80 ? -2.231 -9.902 3.016 1.00 93.38 80 ASP A N 1
ATOM 591 C CA . ASP A 1 80 ? -1.240 -10.469 2.113 1.00 93.38 80 ASP A CA 1
ATOM 592 C C . ASP A 1 80 ? -1.003 -9.506 0.953 1.00 93.38 80 ASP A C 1
ATOM 594 O O . ASP A 1 80 ? -1.945 -9.103 0.270 1.00 93.38 80 ASP A O 1
ATOM 598 N N . LEU A 1 81 ? 0.261 -9.153 0.714 1.00 93.94 81 LEU A N 1
ATOM 599 C CA . LEU A 1 81 ? 0.653 -8.276 -0.384 1.00 93.94 81 LEU A CA 1
ATOM 600 C C . LEU A 1 81 ? 1.831 -8.877 -1.157 1.00 93.94 81 LEU A C 1
ATOM 602 O O . LEU A 1 81 ? 2.977 -8.904 -0.698 1.00 93.94 81 LEU A O 1
ATOM 606 N N . GLY A 1 82 ? 1.533 -9.384 -2.352 1.00 94.00 82 GLY A N 1
ATOM 607 C CA . GLY A 1 82 ? 2.521 -9.892 -3.299 1.00 94.00 82 GLY A CA 1
ATOM 608 C C . GLY A 1 82 ? 2.924 -8.810 -4.292 1.00 94.00 82 GLY A C 1
ATOM 609 O O . GLY A 1 82 ? 2.126 -8.439 -5.144 1.00 94.00 82 GLY A O 1
ATOM 610 N N . ALA A 1 83 ? 4.159 -8.324 -4.202 1.00 93.94 83 ALA A N 1
ATOM 611 C CA . ALA A 1 83 ? 4.640 -7.190 -4.990 1.00 93.94 83 ALA A CA 1
ATOM 612 C C . ALA A 1 83 ? 6.076 -7.401 -5.502 1.00 93.94 83 ALA A C 1
ATOM 614 O O . ALA A 1 83 ? 6.847 -6.456 -5.667 1.00 93.94 83 ALA A O 1
ATOM 615 N N . SER A 1 84 ? 6.477 -8.656 -5.713 1.00 93.00 84 SER A N 1
ATOM 616 C CA . SER A 1 84 ? 7.820 -8.973 -6.211 1.00 93.00 84 SER A CA 1
ATOM 617 C C . SER A 1 84 ? 7.959 -8.567 -7.682 1.00 93.00 84 SER A C 1
ATOM 619 O O . SER A 1 84 ? 6.976 -8.604 -8.422 1.00 93.00 84 SER A O 1
ATOM 621 N N . TYR A 1 8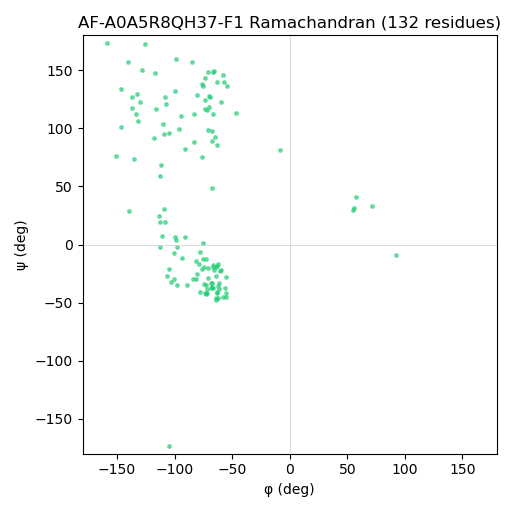5 ? 9.159 -8.168 -8.112 1.00 93.88 85 TYR A N 1
ATOM 622 C CA . TYR A 1 85 ? 9.442 -7.735 -9.495 1.00 93.88 85 TYR A CA 1
ATOM 623 C C . TYR A 1 85 ? 8.550 -6.589 -10.009 1.00 93.88 85 TYR A C 1
ATOM 625 O O . TYR A 1 85 ? 8.250 -6.513 -11.201 1.00 93.88 85 TYR A O 1
ATOM 633 N N . SER A 1 86 ? 8.107 -5.692 -9.126 1.00 95.19 86 SER A N 1
ATOM 634 C CA . SER A 1 86 ? 7.120 -4.654 -9.460 1.00 95.19 86 SER A CA 1
ATOM 635 C C . SER A 1 86 ? 7.736 -3.277 -9.730 1.00 95.19 86 SER A C 1
ATOM 637 O O . SER A 1 86 ? 7.007 -2.317 -9.937 1.00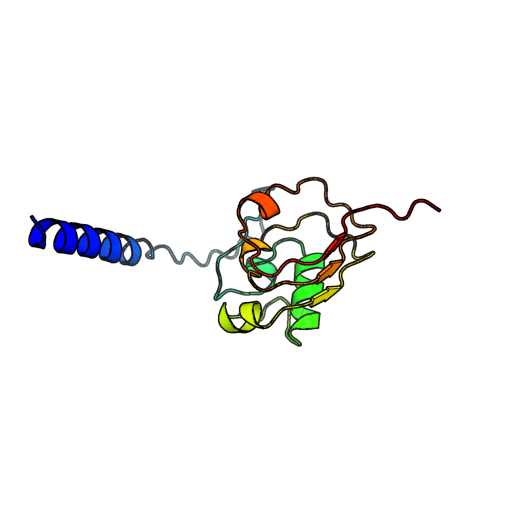 95.19 86 SER A O 1
ATOM 639 N N . ASN A 1 87 ? 9.069 -3.159 -9.771 1.00 94.69 87 ASN A N 1
ATOM 640 C CA . ASN A 1 87 ? 9.781 -1.881 -9.933 1.00 94.69 87 ASN A CA 1
ATOM 641 C C . ASN A 1 87 ? 9.399 -0.821 -8.882 1.00 94.69 87 ASN A C 1
ATOM 643 O O . ASN A 1 87 ? 9.445 0.375 -9.163 1.00 94.69 87 ASN A O 1
ATOM 647 N N . ILE A 1 88 ? 9.025 -1.252 -7.678 1.00 95.00 88 ILE A N 1
ATOM 648 C CA . ILE A 1 88 ? 8.694 -0.355 -6.568 1.00 95.00 88 ILE A CA 1
ATOM 649 C C . ILE A 1 88 ? 9.979 0.323 -6.089 1.00 95.00 88 ILE A C 1
ATOM 651 O O . ILE A 1 88 ? 10.976 -0.354 -5.826 1.00 95.00 88 ILE A O 1
ATOM 655 N N . GLY A 1 89 ? 9.966 1.651 -6.011 1.00 92.88 89 GLY A N 1
ATOM 656 C CA . GLY A 1 89 ? 11.078 2.470 -5.528 1.00 92.88 89 GLY A CA 1
ATOM 657 C C . GLY A 1 89 ? 10.861 2.992 -4.108 1.00 92.88 89 GLY A C 1
ATOM 658 O O . GLY A 1 89 ? 11.828 3.109 -3.358 1.00 92.88 89 GLY A O 1
ATOM 659 N N . SER A 1 90 ? 9.607 3.252 -3.723 1.00 93.06 90 SER A N 1
ATOM 660 C CA . SER A 1 90 ? 9.228 3.669 -2.366 1.00 93.06 90 SER A CA 1
ATOM 661 C C . SER A 1 90 ? 8.110 2.801 -1.786 1.00 93.06 90 SER A C 1
ATOM 663 O O . SER A 1 90 ? 7.258 2.282 -2.505 1.00 93.06 90 SER A O 1
ATOM 665 N N . ILE A 1 91 ? 8.128 2.660 -0.462 1.00 93.12 91 ILE A N 1
ATOM 666 C CA . ILE A 1 91 ? 7.089 2.002 0.338 1.00 93.12 91 ILE A CA 1
ATOM 667 C C . ILE A 1 91 ? 6.344 2.989 1.247 1.00 93.12 91 ILE A C 1
ATOM 669 O O . ILE A 1 91 ? 5.723 2.576 2.222 1.00 93.12 91 ILE A O 1
ATOM 673 N N . ASP A 1 92 ? 6.405 4.287 0.947 1.00 93.75 92 ASP A N 1
ATOM 674 C CA . ASP A 1 92 ? 5.593 5.291 1.639 1.00 93.75 92 ASP A CA 1
ATOM 675 C C . ASP A 1 92 ? 4.101 4.925 1.571 1.00 93.75 92 ASP A C 1
ATOM 677 O O . ASP A 1 92 ? 3.594 4.502 0.527 1.00 93.75 92 ASP A O 1
ATOM 681 N N . GLY A 1 93 ? 3.398 5.077 2.695 1.00 94.31 93 GLY A N 1
ATOM 682 C CA . GLY A 1 93 ? 1.996 4.691 2.837 1.00 94.31 93 GLY A CA 1
ATOM 683 C C . GLY A 1 93 ? 1.795 3.274 3.374 1.00 94.31 93 GLY A C 1
ATOM 684 O O . GLY A 1 93 ? 0.670 2.915 3.732 1.00 94.31 93 GLY A O 1
ATOM 685 N N . ILE A 1 94 ? 2.857 2.465 3.495 1.00 93.69 94 ILE A N 1
ATOM 686 C CA . ILE A 1 94 ? 2.768 1.123 4.091 1.00 93.69 94 ILE A CA 1
ATOM 687 C C . ILE A 1 94 ? 2.267 1.154 5.540 1.00 93.69 94 ILE A C 1
ATOM 68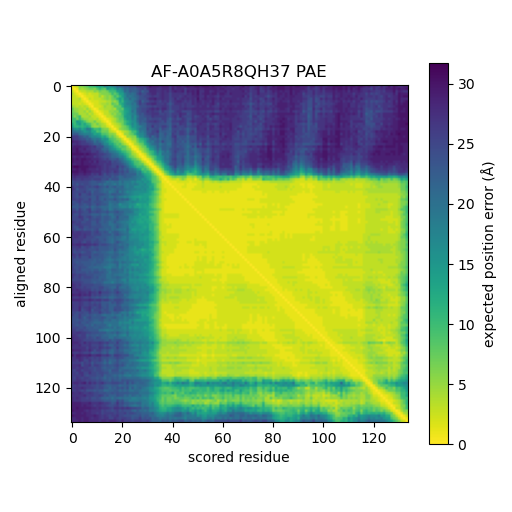9 O O . ILE A 1 94 ? 1.690 0.182 6.027 1.00 93.69 94 ILE A O 1
ATOM 693 N N . GLU A 1 95 ? 2.407 2.294 6.211 1.00 90.81 95 GLU A N 1
ATOM 694 C CA . GLU A 1 95 ? 1.885 2.535 7.546 1.00 90.81 95 GLU A CA 1
ATOM 695 C C . GLU A 1 95 ? 0.374 2.468 7.689 1.00 90.81 95 GLU A C 1
ATOM 697 O O . GLU A 1 95 ? -0.126 2.238 8.792 1.00 90.81 95 G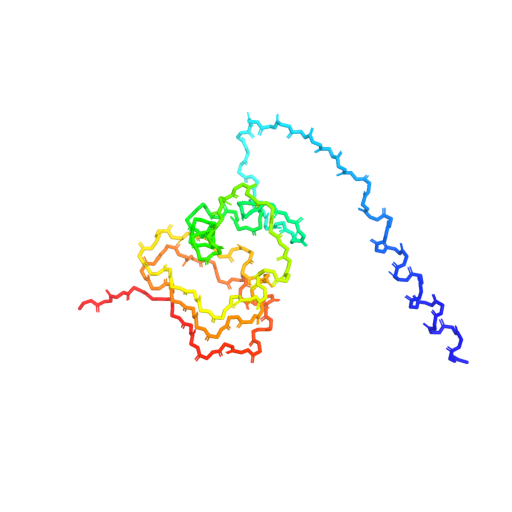LU A O 1
ATOM 702 N N . TYR A 1 96 ? -0.345 2.548 6.574 1.00 95.12 96 TYR A N 1
ATOM 703 C CA . TYR A 1 96 ? -1.789 2.384 6.539 1.00 95.12 96 TYR A CA 1
ATOM 704 C C . TYR A 1 96 ? -2.228 0.934 6.299 1.00 95.12 96 TYR A C 1
ATOM 706 O O . TYR A 1 96 ? -3.427 0.686 6.181 1.00 95.12 96 TYR A O 1
ATOM 714 N N . LEU A 1 97 ? -1.299 -0.034 6.281 1.00 94.62 97 LEU A N 1
ATOM 715 C CA . LEU A 1 97 ? -1.572 -1.472 6.139 1.00 94.62 97 LEU A CA 1
ATOM 716 C C . LEU A 1 97 ? -1.222 -2.267 7.422 1.00 94.62 97 LEU A C 1
ATOM 718 O O . LEU A 1 97 ? -0.397 -3.186 7.388 1.00 94.62 97 LEU A O 1
ATOM 722 N N . PRO A 1 98 ? -1.829 -1.950 8.584 1.00 90.31 98 PRO A N 1
ATOM 723 C CA . PRO A 1 98 ? -1.394 -2.466 9.889 1.00 90.31 98 PRO A CA 1
ATOM 724 C C . PRO A 1 98 ? -1.578 -3.982 10.063 1.00 90.31 98 PRO A C 1
ATOM 726 O O . PRO A 1 98 ? -0.948 -4.586 10.936 1.00 90.31 98 PRO A O 1
ATOM 729 N N . ASN A 1 99 ? -2.437 -4.597 9.244 1.00 92.31 99 ASN A N 1
ATOM 730 C CA . ASN A 1 99 ? -2.811 -6.006 9.344 1.00 92.31 99 ASN A CA 1
ATOM 731 C C . ASN 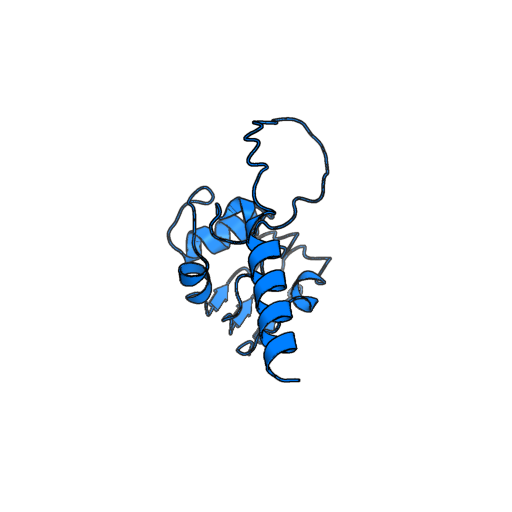A 1 99 ? -2.055 -6.924 8.376 1.00 92.31 99 ASN A C 1
ATOM 733 O O . ASN A 1 99 ? -2.330 -8.126 8.377 1.00 92.31 99 ASN A O 1
ATOM 737 N N . LEU A 1 100 ? -1.092 -6.406 7.602 1.00 91.50 100 LEU A N 1
ATOM 738 C CA . LEU A 1 100 ? -0.268 -7.248 6.739 1.00 91.50 100 LEU A CA 1
ATOM 739 C C . LEU A 1 100 ? 0.491 -8.296 7.559 1.00 91.50 100 LEU A C 1
ATOM 741 O O . LEU A 1 100 ? 1.272 -7.981 8.459 1.00 91.50 100 LEU A O 1
ATOM 745 N N . ALA A 1 101 ? 0.262 -9.556 7.210 1.00 89.31 101 ALA A N 1
ATOM 746 C CA . ALA A 1 101 ? 0.951 -10.719 7.740 1.00 89.31 101 ALA A CA 1
ATOM 747 C C . ALA A 1 101 ? 2.074 -11.185 6.806 1.00 89.31 101 ALA A C 1
ATOM 749 O O . ALA A 1 101 ? 3.129 -11.619 7.279 1.00 89.31 101 ALA A O 1
ATOM 750 N N . TYR A 1 102 ? 1.873 -11.047 5.494 1.00 87.62 102 TYR A N 1
ATOM 751 C CA . TYR A 1 102 ? 2.831 -11.467 4.479 1.00 87.62 102 TYR A CA 1
ATOM 752 C C . TYR A 1 102 ? 3.077 -10.352 3.471 1.00 87.62 102 TYR A C 1
ATOM 754 O O . TYR A 1 102 ? 2.150 -9.880 2.810 1.00 87.62 102 TYR A O 1
ATOM 762 N N . PHE A 1 103 ? 4.342 -9.953 3.331 1.00 88.75 103 PHE A N 1
ATOM 763 C CA . PHE A 1 103 ? 4.730 -8.900 2.401 1.00 88.75 103 PHE A CA 1
ATOM 764 C C . PHE A 1 103 ? 5.956 -9.294 1.565 1.00 88.75 103 PHE A C 1
ATOM 766 O O . PHE A 1 103 ? 7.071 -9.443 2.078 1.00 88.75 103 PHE A O 1
ATOM 773 N N . TYR A 1 104 ? 5.742 -9.482 0.258 1.00 91.69 104 TYR A N 1
ATOM 774 C CA . TYR A 1 104 ? 6.750 -9.975 -0.685 1.00 91.69 104 TYR A CA 1
ATOM 775 C C . TYR A 1 104 ? 7.210 -8.866 -1.639 1.00 91.69 104 TYR A C 1
ATOM 777 O O . TYR A 1 104 ? 6.607 -8.664 -2.693 1.00 91.69 104 TYR A O 1
ATOM 785 N N . LEU A 1 105 ? 8.313 -8.195 -1.310 1.00 89.94 105 LEU A N 1
ATOM 786 C CA . LEU A 1 105 ? 8.906 -7.085 -2.069 1.00 89.94 105 LEU A CA 1
ATOM 787 C C . LEU A 1 105 ? 10.219 -7.455 -2.774 1.00 89.94 105 LEU A C 1
ATOM 789 O O . LEU A 1 105 ? 10.997 -6.569 -3.137 1.00 89.94 105 LEU A O 1
ATOM 793 N N . ASN A 1 106 ? 10.490 -8.744 -2.973 1.00 90.94 106 ASN A N 1
ATOM 794 C CA . ASN A 1 106 ? 11.726 -9.187 -3.615 1.00 90.94 106 ASN A CA 1
ATOM 795 C C . ASN A 1 106 ? 11.884 -8.578 -5.016 1.00 90.94 106 ASN A C 1
ATOM 797 O O . ASN A 1 106 ? 10.907 -8.369 -5.735 1.00 90.94 106 ASN A O 1
ATOM 801 N N . ASP A 1 107 ? 13.129 -8.303 -5.396 1.00 92.06 107 ASP A N 1
ATOM 802 C CA . ASP A 1 107 ? 13.489 -7.783 -6.718 1.00 92.06 107 ASP A CA 1
ATOM 803 C C . ASP A 1 107 ? 12.797 -6.456 -7.094 1.00 92.06 107 ASP A C 1
ATOM 805 O O . ASP A 1 107 ? 12.394 -6.232 -8.236 1.00 92.06 107 ASP A O 1
ATOM 809 N N . ASN A 1 108 ? 12.696 -5.546 -6.122 1.00 93.19 108 ASN A N 1
ATOM 810 C CA . ASN A 1 108 ? 12.327 -4.142 -6.319 1.00 93.19 108 ASN A CA 1
ATOM 811 C C . ASN A 1 108 ? 13.547 -3.205 -6.195 1.00 93.19 108 ASN A C 1
ATOM 813 O O . ASN A 1 108 ? 14.693 -3.650 -6.106 1.00 93.19 108 ASN A O 1
ATOM 817 N N . GLN A 1 109 ? 13.307 -1.894 -6.228 1.00 92.94 109 GLN A N 1
ATOM 818 C CA . GLN A 1 109 ? 14.318 -0.829 -6.216 1.00 92.94 109 GLN A CA 1
ATOM 819 C C . GLN A 1 109 ? 14.248 0.007 -4.923 1.00 92.94 109 GLN A C 1
ATOM 821 O O . GLN A 1 109 ? 14.664 1.162 -4.901 1.00 92.94 109 GLN A O 1
ATOM 826 N N . ILE A 1 110 ? 13.724 -0.586 -3.847 1.00 90.00 110 ILE A N 1
ATOM 827 C CA . ILE A 1 110 ? 13.522 0.062 -2.548 1.00 90.00 110 ILE A CA 1
ATOM 828 C C . ILE A 1 110 ? 14.877 0.271 -1.873 1.00 90.00 110 ILE A C 1
ATOM 830 O O . ILE A 1 110 ? 15.567 -0.693 -1.539 1.00 90.00 110 ILE A O 1
ATOM 834 N N . SER A 1 111 ? 15.252 1.531 -1.669 1.00 87.31 111 SER A N 1
ATOM 835 C CA . SER A 1 111 ? 16.480 1.907 -0.957 1.00 87.31 111 SER A CA 1
ATOM 836 C C . SER A 1 111 ? 16.224 2.461 0.440 1.00 87.31 111 SER A C 1
ATOM 838 O O . SER A 1 111 ? 17.100 2.363 1.298 1.00 87.31 111 SER A O 1
ATOM 840 N N . ASP A 1 112 ? 15.048 3.051 0.663 1.00 87.06 112 ASP A N 1
ATOM 841 C CA . ASP A 1 112 ? 14.632 3.572 1.961 1.00 87.06 112 ASP A CA 1
ATOM 842 C C . ASP A 1 112 ? 13.556 2.666 2.564 1.00 87.06 112 ASP A C 1
ATOM 844 O O . ASP A 1 112 ? 12.505 2.435 1.969 1.00 87.06 112 ASP A O 1
ATOM 848 N N . ILE A 1 113 ? 13.850 2.131 3.746 1.00 87.12 113 ILE A N 1
ATOM 849 C CA . ILE A 1 113 ? 12.948 1.271 4.518 1.00 87.12 113 ILE A CA 1
ATOM 850 C C . ILE A 1 113 ? 12.449 1.954 5.795 1.00 87.12 113 ILE A C 1
ATOM 852 O O . ILE A 1 113 ? 11.803 1.314 6.624 1.00 87.12 113 ILE A O 1
ATOM 856 N N . SER A 1 114 ? 12.741 3.246 5.975 1.00 86.56 114 SER A N 1
ATOM 857 C CA . SER A 1 114 ? 12.258 4.030 7.110 1.00 86.56 114 SER A CA 1
ATOM 858 C C . SER A 1 114 ? 10.728 4.032 7.277 1.00 86.56 114 SER A C 1
ATOM 860 O O . SER A 1 114 ? 10.303 4.043 8.437 1.00 86.56 114 SER A O 1
ATOM 862 N N . PRO A 1 115 ? 9.889 3.877 6.224 1.00 87.12 115 PRO A N 1
ATOM 863 C C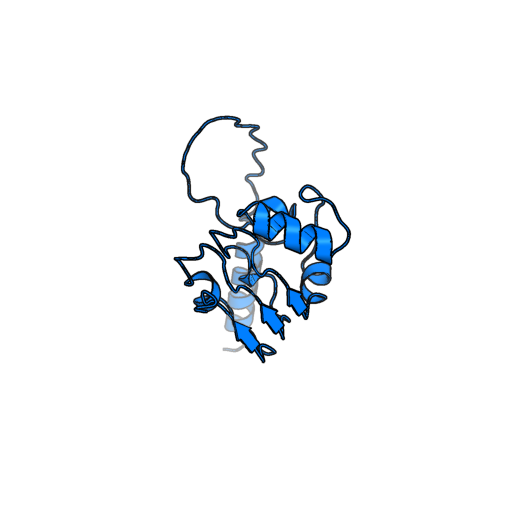A . PRO A 1 115 ? 8.442 3.728 6.406 1.00 87.12 115 PRO A CA 1
ATOM 864 C C . PRO A 1 115 ? 8.033 2.471 7.192 1.00 87.12 115 PRO A C 1
ATOM 866 O O . PRO A 1 115 ? 6.946 2.428 7.749 1.00 87.12 115 PRO A O 1
ATOM 869 N N . LEU A 1 116 ? 8.901 1.458 7.320 1.00 82.56 116 LEU A N 1
ATOM 870 C CA . LEU A 1 116 ? 8.644 0.299 8.193 1.00 82.56 116 LEU A CA 1
ATOM 871 C C . LEU A 1 116 ? 8.918 0.595 9.676 1.00 82.56 116 LEU A C 1
ATOM 873 O O . LEU A 1 116 ? 8.510 -0.164 10.556 1.00 82.56 116 LEU A O 1
ATOM 877 N N . ALA A 1 117 ? 9.653 1.665 9.982 1.00 78.75 117 ALA A N 1
ATOM 878 C CA . ALA A 1 117 ? 9.971 2.031 11.359 1.00 78.75 117 ALA A CA 1
ATOM 879 C C . ALA A 1 117 ? 8.813 2.776 12.040 1.00 78.75 117 ALA A C 1
ATOM 881 O O . ALA A 1 117 ? 8.697 2.738 13.265 1.00 78.75 117 ALA A O 1
ATOM 882 N N . SER A 1 118 ? 7.951 3.439 11.262 1.00 67.44 118 SER A N 1
ATOM 883 C CA . SER A 1 118 ? 6.744 4.117 11.754 1.00 67.44 118 SER A CA 1
ATOM 884 C C . SER A 1 118 ? 5.587 3.150 12.036 1.00 67.44 118 SER A C 1
ATOM 886 O O . SER A 1 118 ? 4.578 3.549 12.617 1.00 67.44 118 SER A O 1
ATOM 888 N N . THR A 1 119 ? 5.739 1.871 11.685 1.00 65.62 119 THR A N 1
ATOM 889 C CA . THR A 1 119 ? 4.679 0.860 11.734 1.00 65.62 119 THR A CA 1
ATOM 890 C C . THR A 1 119 ? 4.864 -0.167 12.838 1.00 65.62 119 THR A C 1
ATOM 892 O O . THR A 1 119 ? 5.876 -0.860 12.900 1.00 65.62 119 THR A O 1
ATOM 895 N N . SER A 1 120 ? 3.838 -0.349 13.674 1.00 70.38 120 SER A N 1
ATOM 896 C CA . SER A 1 120 ? 3.710 -1.538 14.528 1.00 70.38 120 SER A CA 1
ATOM 897 C C . SER A 1 120 ? 2.915 -2.616 13.798 1.00 70.38 120 SER A C 1
ATOM 899 O O . SER A 1 120 ? 1.713 -2.764 14.021 1.00 70.38 120 SER A O 1
ATOM 901 N N . PHE A 1 121 ? 3.574 -3.384 12.927 1.00 71.19 121 PHE A N 1
ATOM 902 C CA . PHE A 1 121 ? 2.933 -4.555 12.335 1.00 71.19 121 PHE A CA 1
ATOM 903 C C . PHE A 1 121 ? 2.767 -5.651 13.391 1.00 71.19 121 PHE A C 1
ATOM 905 O O . PHE A 1 121 ? 3.697 -6.395 13.698 1.00 71.19 121 PHE A O 1
ATOM 912 N N . SER A 1 122 ? 1.569 -5.753 13.960 1.00 73.25 122 SER A N 1
ATOM 913 C CA . SER A 1 122 ? 1.286 -6.734 15.018 1.00 73.25 122 SER A CA 1
ATOM 914 C C . SER A 1 122 ? 1.156 -8.164 14.478 1.00 73.25 122 SER A C 1
ATOM 916 O O . SER A 1 122 ? 1.304 -9.116 15.239 1.00 73.25 122 SER A O 1
ATOM 918 N N . ASN A 1 123 ? 0.904 -8.306 13.170 1.00 76.50 123 ASN A N 1
ATOM 919 C CA . ASN A 1 123 ? 0.620 -9.584 12.511 1.00 76.50 123 ASN A CA 1
ATOM 920 C C . ASN A 1 123 ? 1.712 -10.035 11.523 1.00 76.50 123 ASN A C 1
ATOM 922 O O . ASN A 1 123 ? 1.597 -11.122 10.953 1.00 76.50 123 ASN A O 1
ATOM 926 N N . LEU A 1 124 ? 2.766 -9.236 11.311 1.00 77.25 124 LEU A N 1
ATOM 927 C CA . LEU A 1 124 ? 3.776 -9.509 10.286 1.00 77.25 124 LEU A CA 1
ATOM 928 C C . LEU A 1 124 ? 4.571 -10.770 10.622 1.00 77.25 124 LEU A C 1
ATOM 930 O O . LEU A 1 124 ? 5.346 -10.814 11.575 1.00 77.25 124 LEU A O 1
ATOM 934 N N . SER A 1 125 ? 4.372 -11.796 9.804 1.00 82.38 125 SER A N 1
ATOM 935 C CA . SER A 1 125 ? 5.023 -13.099 9.927 1.00 82.38 125 SER A CA 1
ATOM 936 C C . SER A 1 125 ? 6.183 -13.246 8.948 1.00 82.38 125 SER A C 1
ATOM 938 O O . SER A 1 125 ? 7.149 -13.954 9.231 1.00 82.38 125 SER A O 1
ATOM 940 N N . TYR A 1 126 ? 6.104 -12.579 7.794 1.00 80.62 126 TYR A N 1
ATOM 941 C CA . TYR A 1 126 ? 7.140 -12.631 6.772 1.00 80.62 126 TYR A CA 1
ATOM 942 C C . TYR A 1 126 ? 7.259 -11.308 6.017 1.00 80.62 126 TYR A C 1
ATOM 944 O O . TYR A 1 126 ? 6.266 -10.758 5.539 1.00 80.62 126 TYR A O 1
ATOM 952 N N . LEU A 1 127 ? 8.500 -10.853 5.852 1.00 81.50 127 LEU A N 1
ATOM 953 C CA . LEU A 1 127 ? 8.859 -9.673 5.080 1.00 81.50 127 LEU A CA 1
ATOM 954 C C . LEU A 1 127 ? 10.105 -9.986 4.239 1.00 81.50 127 LEU A C 1
ATOM 956 O O . LEU A 1 127 ? 11.166 -10.275 4.790 1.00 81.50 127 LEU A O 1
ATOM 960 N N . GLY A 1 128 ? 9.971 -9.937 2.912 1.00 79.19 128 GLY A N 1
ATOM 961 C CA . GLY A 1 128 ? 11.069 -10.189 1.972 1.00 79.19 128 GLY A CA 1
ATOM 962 C C . GLY A 1 128 ? 11.402 -8.957 1.134 1.00 79.19 128 GLY A C 1
ATOM 963 O O . GLY A 1 128 ? 10.568 -8.521 0.349 1.00 79.19 128 GLY A O 1
ATOM 964 N N . PHE A 1 129 ? 12.613 -8.417 1.282 1.00 72.06 129 PHE A N 1
ATOM 965 C CA . PHE A 1 129 ? 13.155 -7.284 0.517 1.00 72.06 129 PHE A CA 1
ATOM 966 C C . PHE A 1 129 ? 14.597 -7.608 0.101 1.00 72.06 129 PHE A C 1
ATOM 968 O O . PHE A 1 129 ? 15.570 -7.134 0.677 1.00 72.06 129 PHE A O 1
ATOM 975 N N . GLY A 1 130 ? 14.759 -8.501 -0.873 1.00 69.81 130 GLY A N 1
ATOM 976 C CA . GLY A 1 130 ? 16.075 -8.875 -1.393 1.00 69.81 130 GLY A CA 1
ATOM 977 C C . GLY A 1 130 ? 16.054 -9.054 -2.901 1.00 69.81 130 GLY A C 1
ATOM 978 O O . GLY A 1 130 ? 15.001 -9.310 -3.483 1.00 69.81 130 GLY A O 1
ATOM 979 N N . LYS A 1 131 ? 17.220 -8.926 -3.543 1.00 66.69 131 LYS A N 1
ATOM 980 C CA . LYS A 1 131 ? 17.384 -9.428 -4.910 1.00 66.69 131 LYS A CA 1
ATOM 981 C C . LYS A 1 131 ? 17.517 -10.944 -4.876 1.00 66.69 131 LYS A C 1
ATOM 983 O O . LYS A 1 131 ? 18.283 -11.460 -4.062 1.00 66.69 131 LYS A O 1
ATOM 988 N N . ALA A 1 132 ? 16.841 -11.643 -5.780 1.00 55.09 132 ALA A N 1
ATOM 989 C CA . ALA A 1 132 ? 17.115 -13.049 -6.025 1.00 55.09 132 ALA A CA 1
ATOM 990 C C . ALA A 1 132 ? 18.511 -13.171 -6.661 1.00 55.09 132 ALA A C 1
ATOM 992 O O . ALA A 1 132 ? 18.698 -12.953 -7.858 1.00 55.09 132 ALA A O 1
ATOM 993 N N . THR A 1 133 ? 19.530 -13.464 -5.853 1.00 49.91 133 THR A N 1
ATOM 994 C CA . THR A 1 133 ? 20.832 -13.900 -6.368 1.00 49.91 133 THR A CA 1
ATOM 995 C C . THR A 1 133 ? 20.696 -15.332 -6.870 1.00 49.91 133 THR A C 1
ATOM 997 O O . THR A 1 133 ? 20.372 -16.219 -6.079 1.00 49.91 133 THR A O 1
ATOM 1000 N N . VAL A 1 134 ? 20.899 -15.524 -8.177 1.00 43.19 134 VAL A N 1
ATOM 1001 C CA . VAL A 1 134 ? 20.948 -16.839 -8.840 1.00 43.19 134 VAL A CA 1
ATOM 1002 C C . VAL A 1 134 ? 22.219 -17.586 -8.451 1.00 43.19 134 VAL A C 1
ATOM 1004 O O . VAL A 1 134 ? 23.270 -16.912 -8.342 1.00 43.19 134 VAL A O 1
#

InterPro domains:
  IPR001611 Leucine-rich repeat [PS51450] (99-120)
  IPR024634 Internalin, N-terminal [PF12354] (32-76)
  IPR025875 Leucine rich repeat 4 [PF12799] (78-117)
  IPR032675 Leucine-rich repeat domain superfamily [G3DSA:3.80.10.10] (74-133)

Mean predicted aligned error: 12.32 Å

Foldseek 3Di:
DVVVVVVVVVVVVVVVVVVPPDPDPDPDPDDDPPPLAADAPQAALCSLFVFVLNLVQLCVVLVHDSRDGDGLVSLCPDQEGACDPSQGADPHNCQSNLNHQYEHHEHYNHPDPVNVVSHDNVRHNDDDYYYPDD

Radius of gyration: 17.92 Å; Cα contacts (8 Å, |Δi|>4): 205; chains: 1; bounding box: 32×41×54 Å